Protein AF-A0A7V8YJI0-F1 (afdb_monomer_lite)

Sequence (86 aa):
MTLLADEVEPKLLRAEPPDLVVWSSLWPQRPEATVRFELASDGGHGCDLRWTLLLAEPLQDQSALGHMRKRLNELINANLRYTFGQ

Foldseek 3Di:
DDADPQFDDWDWPDDDPPFWTKTAGRGPVQRVKIKIWGWDDPVDPDIDIDIDIDGDDDPPDPVVVVVVVVVCCCVPVVVVCVVVVD

pLDDT: mean 85.69, std 10.89, range [50.72, 96.81]

Secondary structure (DSSP, 8-state):
----TT--PPPEEEEETTTEEEEEPS-TT-TT-EEEEEEEE-SSS-EEEEEEEE-PSP---HHHHHHHHHHHHIIIIIHHHHHHT-

Structure (mmCIF, N/CA/C/O backbone):
data_AF-A0A7V8YJI0-F1
#
_entry.id   AF-A0A7V8YJI0-F1
#
loop_
_atom_site.group_PDB
_atom_site.id
_atom_site.type_symbol
_atom_site.label_atom_id
_atom_site.label_alt_id
_atom_site.label_comp_id
_atom_site.label_asym_id
_atom_site.label_entity_id
_atom_site.label_seq_id
_atom_site.pdbx_PDB_ins_code
_atom_site.Cartn_x
_atom_site.Cartn_y
_atom_site.Cartn_z
_atom_site.occupancy
_atom_site.B_iso_or_equiv
_atom_site.auth_seq_id
_atom_site.auth_comp_id
_atom_site.auth_asym_id
_atom_site.auth_atom_id
_atom_site.pdbx_PDB_model_num
ATOM 1 N N . MET A 1 1 ? 1.008 -14.066 -0.172 1.00 68.06 1 MET A N 1
ATOM 2 C CA . MET A 1 1 ? 0.892 -12.920 0.753 1.00 68.06 1 MET A CA 1
ATOM 3 C C . MET A 1 1 ? 0.367 -13.436 2.086 1.00 68.06 1 MET A C 1
ATOM 5 O O . MET A 1 1 ? -0.665 -14.090 2.079 1.00 68.06 1 MET A O 1
ATOM 9 N N . THR A 1 2 ? 1.078 -13.211 3.193 1.00 81.56 2 THR A N 1
ATOM 10 C CA . THR A 1 2 ? 0.691 -13.721 4.524 1.00 81.56 2 THR A CA 1
ATOM 11 C C . THR A 1 2 ? 0.255 -12.559 5.408 1.00 81.56 2 THR A C 1
ATOM 13 O O . THR A 1 2 ? 1.087 -11.721 5.758 1.00 81.56 2 THR A O 1
ATOM 16 N N . LEU A 1 3 ? -1.033 -12.508 5.745 1.00 85.31 3 LEU A N 1
ATOM 17 C CA . LEU A 1 3 ? -1.650 -11.462 6.567 1.00 85.31 3 LEU A CA 1
ATOM 18 C C . LEU A 1 3 ? -1.658 -11.854 8.053 1.00 85.31 3 LEU A C 1
ATOM 20 O O . LEU A 1 3 ? -1.678 -13.042 8.381 1.00 85.31 3 LEU A O 1
ATOM 24 N N . LEU A 1 4 ? -1.622 -10.861 8.944 1.00 86.94 4 LEU A N 1
ATOM 25 C CA . LEU A 1 4 ? -1.848 -11.045 10.381 1.00 86.94 4 LEU A CA 1
ATOM 26 C C . LEU A 1 4 ? -3.348 -11.195 10.683 1.00 86.94 4 LEU A C 1
ATOM 28 O O . LEU A 1 4 ? -4.196 -10.927 9.837 1.00 86.94 4 LEU A O 1
ATOM 32 N N . ALA A 1 5 ? -3.680 -11.630 11.900 1.00 87.56 5 ALA A N 1
ATOM 33 C CA . ALA A 1 5 ? -5.064 -11.900 12.302 1.00 87.56 5 ALA A CA 1
ATOM 34 C C . ALA A 1 5 ? -5.970 -10.653 12.298 1.00 87.56 5 ALA A C 1
ATOM 36 O O . ALA A 1 5 ? -7.185 -10.778 12.169 1.00 87.56 5 ALA A O 1
ATOM 37 N N . ASP A 1 6 ? -5.388 -9.466 12.452 1.00 88.81 6 ASP A N 1
ATOM 38 C CA . ASP A 1 6 ? -6.063 -8.169 12.428 1.00 88.81 6 ASP A CA 1
ATOM 39 C C . ASP A 1 6 ? -5.941 -7.446 11.074 1.00 88.81 6 ASP A C 1
ATOM 41 O O . ASP A 1 6 ? -6.345 -6.288 10.950 1.00 88.81 6 ASP A O 1
ATOM 45 N N . GLU A 1 7 ? -5.416 -8.126 10.052 1.00 92.19 7 GLU A N 1
ATOM 46 C CA . GLU A 1 7 ? -5.270 -7.606 8.696 1.00 92.19 7 GLU A CA 1
ATOM 47 C C . GLU A 1 7 ? -6.279 -8.240 7.737 1.00 92.19 7 GLU A C 1
ATOM 49 O O . GLU A 1 7 ? -6.676 -9.398 7.868 1.00 92.19 7 GLU A O 1
ATOM 54 N N . VAL A 1 8 ? -6.666 -7.475 6.722 1.00 93.81 8 VAL A N 1
ATOM 55 C CA . VAL A 1 8 ? -7.521 -7.925 5.625 1.00 93.81 8 VAL A CA 1
ATOM 56 C C . VAL A 1 8 ? -6.799 -7.785 4.297 1.00 93.81 8 VAL A C 1
ATOM 58 O O . VAL A 1 8 ? -5.928 -6.931 4.122 1.00 93.81 8 VAL A O 1
ATOM 61 N N . GLU A 1 9 ? -7.170 -8.640 3.346 1.00 92.06 9 GLU A N 1
ATOM 62 C CA . GLU A 1 9 ? -6.644 -8.553 1.991 1.00 92.06 9 GLU A CA 1
ATOM 63 C C . GLU A 1 9 ? -7.077 -7.224 1.354 1.00 92.06 9 GLU A C 1
ATOM 65 O O . GLU A 1 9 ? -8.281 -6.937 1.290 1.00 92.06 9 GLU A O 1
ATOM 70 N N . PRO A 1 10 ? -6.121 -6.392 0.900 1.00 93.94 10 PRO A N 1
ATOM 71 C CA . PRO A 1 10 ? -6.454 -5.130 0.278 1.00 93.94 10 PRO A CA 1
ATOM 72 C C . PRO A 1 10 ? -7.143 -5.367 -1.063 1.00 93.94 10 PRO A C 1
ATOM 74 O O . PRO A 1 10 ? -6.738 -6.205 -1.867 1.00 93.94 10 PRO A O 1
ATOM 77 N N . LYS A 1 11 ? -8.172 -4.571 -1.335 1.00 95.19 11 LYS A N 1
ATOM 78 C CA . LYS A 1 11 ? -8.863 -4.550 -2.621 1.00 95.19 11 LYS A CA 1
ATOM 79 C C . LYS A 1 11 ? -8.211 -3.530 -3.540 1.00 95.19 11 LYS A C 1
ATOM 81 O O . LYS A 1 11 ? -7.767 -2.471 -3.098 1.00 95.19 11 LYS A O 1
ATOM 86 N N . LEU A 1 12 ? -8.221 -3.814 -4.837 1.00 95.88 12 LEU A N 1
ATOM 87 C CA . LEU A 1 12 ? -7.832 -2.845 -5.853 1.00 95.88 12 LEU A CA 1
ATOM 88 C C . LEU A 1 12 ? -8.889 -1.734 -5.938 1.00 95.88 12 LEU A C 1
ATOM 90 O O . LEU A 1 12 ? -10.031 -1.998 -6.304 1.00 95.88 12 LEU A O 1
ATOM 94 N N . LEU A 1 13 ? -8.509 -0.500 -5.602 1.00 96.38 13 LEU A N 1
ATOM 95 C CA . LEU A 1 13 ? -9.377 0.677 -5.711 1.00 96.38 13 LEU A CA 1
ATOM 96 C C . LEU A 1 13 ? -9.223 1.381 -7.060 1.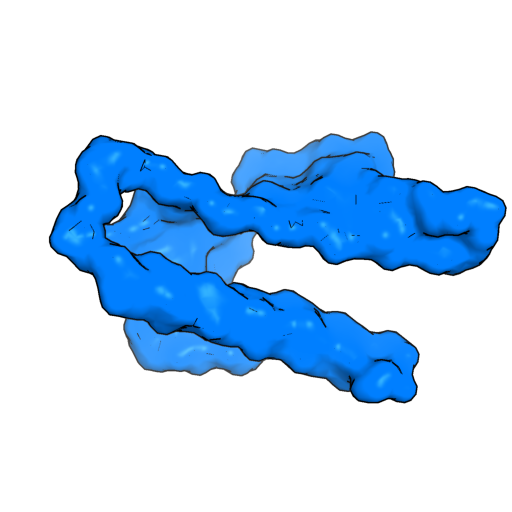00 96.38 13 LEU A C 1
ATOM 98 O O . LEU A 1 13 ? -10.203 1.868 -7.617 1.00 96.38 13 LEU A O 1
ATOM 102 N N . ARG A 1 14 ? -7.993 1.458 -7.580 1.00 96.12 14 ARG A N 1
ATOM 103 C CA . ARG A 1 14 ? -7.680 2.105 -8.861 1.00 96.12 14 ARG A CA 1
ATOM 104 C C . ARG A 1 14 ? -6.456 1.454 -9.493 1.00 96.12 14 ARG A C 1
ATOM 106 O O . ARG A 1 14 ? -5.525 1.089 -8.780 1.00 96.12 14 ARG A O 1
ATOM 113 N N . ALA A 1 15 ? -6.449 1.342 -10.814 1.00 96.06 15 ALA A N 1
ATOM 114 C CA . ALA A 1 15 ? -5.283 0.950 -11.594 1.00 96.06 15 ALA A CA 1
ATOM 115 C C . ALA A 1 15 ? -5.234 1.790 -12.869 1.00 96.06 15 ALA A C 1
ATOM 117 O O . ALA A 1 15 ? -6.199 1.816 -13.631 1.00 96.06 15 ALA A O 1
ATOM 118 N N . GLU A 1 16 ? -4.112 2.460 -13.089 1.00 94.44 16 GLU A N 1
ATOM 119 C CA . GLU A 1 16 ? -3.794 3.192 -14.310 1.00 94.44 16 GLU A CA 1
ATOM 120 C C . GLU A 1 16 ? -2.463 2.671 -14.835 1.00 94.44 16 GLU A C 1
ATOM 122 O O . GLU A 1 16 ? -1.405 3.049 -14.331 1.00 94.44 16 GLU A O 1
ATOM 127 N N . PRO A 1 17 ? -2.505 1.758 -15.813 1.00 87.38 17 PRO A N 1
ATOM 128 C CA . PRO A 1 17 ? -1.291 1.234 -16.408 1.00 87.38 17 PRO A CA 1
ATOM 129 C C . PRO A 1 17 ? -0.529 2.313 -17.202 1.00 87.38 17 PRO A C 1
ATOM 131 O O . PRO A 1 17 ? -1.175 3.105 -17.892 1.00 87.38 17 PRO A O 1
ATOM 134 N N . PRO A 1 18 ? 0.818 2.296 -17.187 1.00 87.25 18 PRO A N 1
ATOM 135 C CA . PRO A 1 18 ? 1.681 1.408 -16.398 1.00 87.25 18 PRO A CA 1
ATOM 136 C C . PRO A 1 18 ? 2.035 1.962 -15.006 1.00 87.25 18 PRO A C 1
ATOM 138 O O . PRO A 1 18 ? 2.695 1.269 -14.240 1.00 87.25 18 PRO A O 1
ATOM 141 N N . ASP A 1 19 ? 1.604 3.179 -14.678 1.00 91.94 19 ASP A N 1
ATOM 142 C CA . ASP A 1 19 ? 2.272 4.006 -13.669 1.00 91.94 19 ASP A CA 1
ATOM 143 C C . ASP A 1 19 ? 1.699 3.883 -12.253 1.00 91.94 19 ASP A C 1
ATOM 145 O O . ASP A 1 19 ? 2.361 4.275 -11.291 1.00 91.94 19 ASP A O 1
ATOM 149 N N . LEU A 1 20 ? 0.462 3.401 -12.088 1.00 94.69 20 LEU A N 1
ATOM 150 C CA . LEU A 1 20 ? -0.251 3.556 -10.821 1.00 94.69 20 LEU A CA 1
ATOM 151 C C . LEU A 1 20 ? -1.175 2.393 -10.466 1.00 94.69 20 LEU A C 1
ATOM 153 O O . LEU A 1 20 ? -2.054 1.991 -11.227 1.00 94.69 20 LEU A O 1
ATOM 157 N N . VAL A 1 21 ? -1.066 1.952 -9.216 1.00 96.00 21 VAL A N 1
ATOM 158 C CA . VAL A 1 21 ? -2.020 1.061 -8.551 1.00 96.00 21 VAL A CA 1
ATOM 159 C C . VAL A 1 21 ? -2.381 1.641 -7.184 1.00 96.00 21 VAL A C 1
ATOM 161 O O . VAL A 1 21 ? -1.527 2.152 -6.469 1.00 96.00 21 VAL A O 1
ATOM 164 N N . VAL A 1 22 ? -3.651 1.578 -6.791 1.00 96.75 22 VAL A N 1
ATOM 165 C CA . VAL A 1 22 ? -4.118 2.011 -5.468 1.00 96.75 22 VAL A CA 1
ATOM 166 C C . VAL A 1 22 ? -4.867 0.873 -4.805 1.00 96.75 22 VAL A C 1
ATOM 168 O O . VAL A 1 22 ? -5.841 0.350 -5.350 1.00 96.75 22 VAL A O 1
ATOM 171 N N . TRP A 1 23 ? -4.425 0.519 -3.609 1.00 96.81 23 TRP A N 1
ATOM 172 C CA . TRP A 1 23 ? -5.050 -0.476 -2.754 1.00 96.81 23 TRP A CA 1
ATOM 173 C C . TRP A 1 23 ? -5.853 0.171 -1.633 1.00 96.81 23 TRP A C 1
ATOM 175 O O . TRP A 1 23 ? -5.499 1.240 -1.124 1.00 96.81 23 TRP A O 1
ATOM 185 N N . SER A 1 24 ? -6.923 -0.514 -1.233 1.00 96.00 24 SER A N 1
ATOM 186 C CA . SER A 1 24 ? -7.656 -0.212 -0.010 1.00 96.00 24 SER A CA 1
ATOM 187 C C . SER A 1 24 ? -6.814 -0.523 1.220 1.00 96.00 24 SER A C 1
ATOM 189 O O . SER A 1 24 ? -5.766 -1.164 1.137 1.00 96.00 24 SER A O 1
ATOM 191 N N . SER A 1 25 ? -7.314 -0.110 2.380 1.00 94.69 25 SER A N 1
ATOM 192 C CA . SER A 1 25 ? -6.682 -0.419 3.653 1.00 94.69 25 SER A CA 1
ATOM 193 C C . SER A 1 25 ? -6.526 -1.921 3.879 1.00 94.69 25 SER A C 1
ATOM 195 O O . SER A 1 25 ? -7.405 -2.710 3.523 1.00 94.69 25 SER A O 1
ATOM 197 N N . LEU A 1 26 ? -5.416 -2.275 4.524 1.00 93.56 26 LEU A N 1
ATOM 198 C CA . LEU A 1 26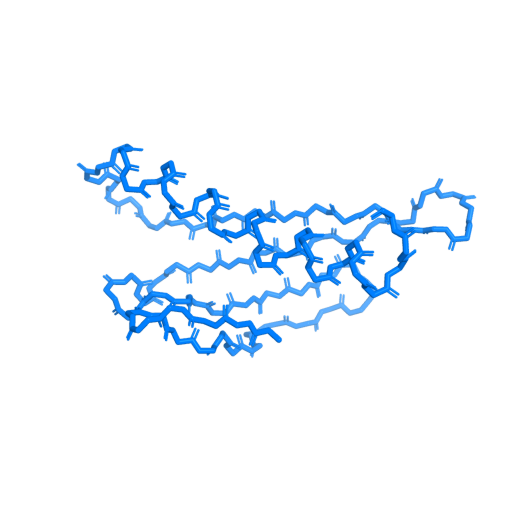 ? -5.153 -3.601 5.075 1.00 93.56 26 LEU A CA 1
ATOM 199 C C . LEU A 1 26 ? -5.694 -3.730 6.506 1.00 93.56 26 LEU A C 1
ATOM 201 O O . LEU A 1 26 ? -5.751 -4.833 7.033 1.00 93.56 26 LEU A O 1
ATOM 205 N N . TRP A 1 27 ? -6.079 -2.626 7.151 1.00 93.06 27 TRP A N 1
ATOM 206 C CA . TRP A 1 27 ? -6.469 -2.603 8.560 1.00 93.06 27 TRP A CA 1
ATOM 207 C C . TRP A 1 27 ? -7.944 -2.220 8.696 1.00 93.06 27 TRP A C 1
ATOM 209 O O . TRP A 1 27 ? -8.302 -1.074 8.410 1.00 93.06 27 TRP A O 1
ATOM 219 N N . PRO A 1 28 ? -8.808 -3.116 9.207 1.00 91.00 28 PRO A N 1
ATOM 220 C CA . PRO A 1 28 ? -10.223 -2.817 9.431 1.00 91.00 28 PRO A CA 1
ATOM 221 C C . PRO A 1 28 ? -10.469 -1.623 10.359 1.00 91.00 28 PRO A C 1
ATOM 223 O O . PRO A 1 28 ? -11.484 -0.951 10.232 1.00 91.00 28 PRO A O 1
ATOM 226 N N . GLN A 1 29 ? -9.536 -1.344 11.277 1.00 89.12 29 GLN A N 1
ATOM 227 C CA . GLN A 1 29 ? -9.596 -0.194 12.189 1.00 89.12 29 GLN A CA 1
ATOM 228 C C . GLN A 1 29 ? -9.261 1.144 11.510 1.00 89.12 29 GLN A C 1
ATOM 230 O O . GLN A 1 29 ? -9.490 2.202 12.090 1.00 89.12 29 GLN A O 1
ATOM 235 N N . ARG A 1 30 ? -8.692 1.100 10.301 1.00 89.12 30 ARG A N 1
ATOM 236 C CA . ARG A 1 30 ? -8.314 2.263 9.492 1.00 89.12 30 ARG A CA 1
ATOM 237 C C . ARG A 1 30 ? -8.845 2.096 8.067 1.00 89.12 30 ARG A C 1
ATOM 239 O O . ARG A 1 30 ? -8.040 2.015 7.138 1.00 89.12 30 ARG A O 1
ATOM 246 N N . PRO A 1 31 ? -10.168 1.959 7.861 1.00 92.06 31 PRO A N 1
ATOM 247 C CA . PRO A 1 31 ? -10.739 1.670 6.543 1.00 92.06 31 PRO A CA 1
ATOM 248 C C . PRO A 1 31 ? -10.484 2.784 5.516 1.00 92.06 31 PRO A C 1
ATOM 250 O O . PRO A 1 31 ? -10.526 2.532 4.315 1.00 92.06 31 PRO A O 1
ATOM 253 N N . GLU A 1 32 ? -10.200 3.999 5.982 1.00 92.00 32 GLU A N 1
ATOM 254 C CA . GLU A 1 32 ? -9.856 5.170 5.179 1.00 92.00 32 GLU A CA 1
ATOM 255 C C . GLU A 1 32 ? -8.432 5.136 4.612 1.00 92.00 32 GLU A C 1
ATOM 257 O O . GLU A 1 32 ? -8.126 5.878 3.678 1.00 92.00 32 GLU A O 1
ATOM 262 N N . ALA A 1 33 ? -7.551 4.301 5.173 1.00 93.44 33 ALA A N 1
ATOM 263 C CA . ALA A 1 33 ? -6.176 4.209 4.711 1.00 93.44 33 ALA A CA 1
ATOM 264 C C . ALA A 1 33 ? -6.118 3.665 3.280 1.00 93.44 33 ALA A C 1
ATOM 266 O O . ALA A 1 33 ? -6.851 2.747 2.909 1.00 93.44 33 ALA A O 1
ATOM 267 N N . THR A 1 34 ? -5.198 4.195 2.480 1.00 96.06 34 THR A N 1
ATOM 268 C CA . THR A 1 34 ? -4.934 3.670 1.137 1.00 96.06 34 THR A CA 1
ATOM 269 C C . THR A 1 34 ? -3.441 3.534 0.905 1.00 96.06 34 THR A C 1
ATOM 271 O O . THR A 1 34 ? -2.636 4.283 1.461 1.00 96.06 34 THR A O 1
ATOM 274 N N . VAL A 1 35 ? -3.061 2.556 0.088 1.00 95.81 35 VAL A N 1
ATOM 275 C CA . VAL A 1 35 ? -1.668 2.359 -0.316 1.00 95.81 35 VAL A CA 1
ATOM 276 C C . VAL A 1 35 ? -1.574 2.646 -1.801 1.00 95.81 35 VAL A C 1
ATOM 278 O O . VAL A 1 35 ? -2.184 1.960 -2.619 1.00 95.81 35 VAL A O 1
ATOM 281 N N . ARG A 1 36 ? -0.833 3.695 -2.145 1.00 96.44 36 ARG A N 1
ATOM 282 C CA . ARG A 1 36 ? -0.588 4.112 -3.522 1.00 96.44 36 ARG A CA 1
ATOM 283 C C . ARG A 1 36 ? 0.751 3.549 -3.977 1.00 96.44 36 ARG A C 1
ATOM 285 O O . ARG A 1 36 ? 1.755 3.798 -3.323 1.00 96.44 36 ARG A O 1
ATOM 292 N N . PHE A 1 37 ? 0.755 2.831 -5.088 1.00 94.81 37 PHE A N 1
ATOM 293 C CA . PHE A 1 37 ? 1.927 2.273 -5.749 1.00 94.81 37 PHE A CA 1
ATOM 294 C C . PHE A 1 37 ? 2.175 3.057 -7.028 1.00 94.81 37 PHE A C 1
ATOM 296 O O . PHE A 1 37 ? 1.287 3.151 -7.870 1.00 94.81 37 PHE A O 1
ATOM 303 N N . GLU A 1 38 ? 3.368 3.610 -7.157 1.00 94.56 38 GLU A N 1
ATOM 304 C CA . GLU A 1 38 ? 3.828 4.346 -8.323 1.00 94.56 38 GLU A CA 1
ATOM 305 C C . GLU A 1 38 ? 4.977 3.564 -8.946 1.00 94.56 38 GLU A C 1
ATOM 307 O O . GLU A 1 38 ? 5.942 3.211 -8.264 1.00 94.56 38 GLU A O 1
ATOM 312 N N . LEU A 1 39 ? 4.829 3.261 -10.226 1.00 90.56 39 LEU A N 1
ATOM 313 C CA . LEU A 1 39 ? 5.768 2.492 -11.022 1.00 90.56 39 LEU 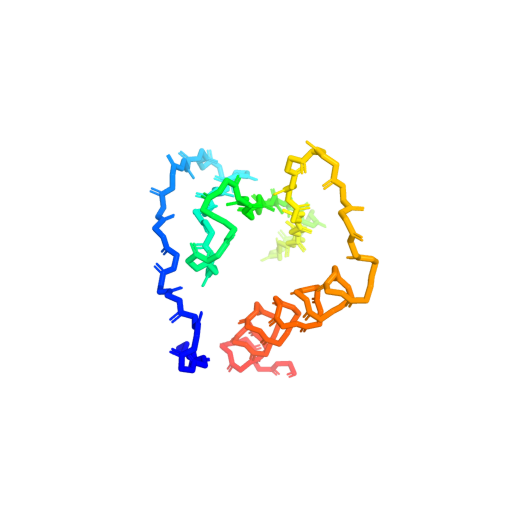A CA 1
ATOM 314 C C . LEU A 1 39 ? 6.418 3.460 -12.003 1.00 90.56 39 LEU A C 1
ATOM 316 O O . LEU A 1 39 ? 5.727 4.138 -12.758 1.00 90.56 39 LEU A O 1
ATOM 320 N N . ALA A 1 40 ? 7.741 3.544 -11.981 1.00 88.31 40 ALA A N 1
ATOM 321 C CA . ALA A 1 40 ? 8.501 4.306 -12.961 1.00 88.31 40 ALA A CA 1
ATOM 322 C C . ALA A 1 40 ? 9.437 3.369 -13.721 1.00 88.31 40 ALA A C 1
ATOM 324 O O . ALA A 1 40 ? 9.985 2.428 -13.147 1.00 88.31 40 ALA A O 1
ATOM 325 N N . SER A 1 41 ? 9.633 3.615 -15.016 1.00 83.19 41 SER A N 1
ATOM 326 C CA . SER A 1 41 ? 10.717 2.955 -15.745 1.00 83.19 41 SER A CA 1
ATOM 327 C C . SER A 1 41 ? 12.057 3.458 -15.208 1.00 83.19 41 SER A C 1
ATOM 329 O O . SER A 1 41 ? 12.249 4.666 -15.071 1.00 83.19 41 SER A O 1
ATOM 331 N N . ASP A 1 42 ? 12.992 2.543 -14.952 1.00 82.75 42 ASP A N 1
ATOM 332 C CA . ASP A 1 42 ? 14.367 2.875 -14.551 1.00 82.75 42 ASP A CA 1
ATOM 333 C C . ASP A 1 42 ? 15.262 3.270 -15.749 1.00 82.75 42 ASP A C 1
ATOM 335 O O . ASP A 1 42 ? 16.472 3.446 -15.608 1.00 82.75 42 ASP A O 1
ATOM 339 N N . GLY A 1 43 ? 14.676 3.407 -16.947 1.00 77.69 43 GLY A N 1
ATOM 340 C CA . GLY A 1 43 ? 15.389 3.665 -18.200 1.00 77.69 43 GLY A CA 1
ATOM 341 C C . GLY A 1 43 ? 16.040 2.424 -18.826 1.00 77.69 43 GLY A C 1
ATOM 342 O O . GLY A 1 43 ? 16.640 2.537 -19.896 1.00 77.69 43 GLY A O 1
ATOM 343 N N . GLY A 1 44 ? 15.916 1.253 -18.194 1.00 80.06 44 GLY A N 1
ATOM 344 C CA . GLY A 1 44 ? 16.377 -0.042 -18.684 1.00 80.06 44 GLY A CA 1
ATOM 345 C C . GLY A 1 44 ? 15.231 -1.050 -18.819 1.00 80.06 44 GLY A C 1
ATOM 346 O O . GLY A 1 44 ? 14.179 -0.755 -19.384 1.00 80.06 44 GLY A O 1
ATOM 347 N N . HIS A 1 45 ? 15.455 -2.272 -18.331 1.00 77.75 45 HIS A N 1
ATOM 348 C CA . HIS A 1 45 ? 14.448 -3.343 -18.306 1.00 77.75 45 HIS A CA 1
ATOM 349 C C . HIS A 1 45 ? 13.782 -3.508 -16.931 1.00 77.75 45 HIS A C 1
ATOM 351 O O . HIS A 1 45 ? 13.033 -4.467 -16.734 1.00 77.75 45 HIS A O 1
ATOM 357 N N . GLY A 1 46 ? 14.082 -2.623 -15.977 1.00 79.31 46 GLY A N 1
ATOM 358 C CA . GLY A 1 46 ? 13.538 -2.671 -14.630 1.00 79.31 46 GLY A CA 1
ATOM 359 C C . GLY A 1 46 ? 12.413 -1.666 -14.412 1.00 79.31 46 GLY A C 1
ATOM 360 O O . GLY A 1 46 ? 11.935 -0.979 -15.320 1.00 79.31 46 GLY A O 1
ATOM 361 N N . CYS A 1 47 ? 11.954 -1.619 -13.168 1.00 84.62 47 CYS A N 1
ATOM 362 C CA . CYS A 1 47 ? 10.938 -0.688 -12.724 1.00 84.62 47 CYS A CA 1
ATOM 363 C C . CYS A 1 47 ? 11.223 -0.283 -11.282 1.00 84.62 47 CYS A C 1
ATOM 365 O O . CYS A 1 47 ? 11.371 -1.138 -10.405 1.00 84.62 47 CYS A O 1
ATOM 367 N N . ASP A 1 48 ? 11.257 1.023 -11.046 1.00 87.88 48 ASP A N 1
ATOM 368 C CA . ASP A 1 48 ? 11.287 1.581 -9.709 1.00 87.88 48 ASP A CA 1
ATOM 369 C C . ASP A 1 48 ? 9.871 1.575 -9.143 1.00 87.88 48 ASP A C 1
ATOM 371 O O . ASP A 1 48 ? 8.981 2.277 -9.630 1.00 87.88 48 ASP A O 1
ATOM 375 N N . LEU A 1 49 ? 9.671 0.792 -8.083 1.00 89.19 49 LEU A N 1
ATOM 376 C CA . LEU A 1 49 ? 8.435 0.810 -7.318 1.00 89.19 49 LEU A CA 1
ATOM 377 C C . LEU A 1 49 ? 8.572 1.745 -6.117 1.00 89.19 49 LEU A C 1
ATOM 379 O O . LEU A 1 49 ? 9.342 1.493 -5.186 1.00 89.19 49 LEU A O 1
ATOM 383 N N . ARG A 1 50 ? 7.728 2.771 -6.079 1.00 91.88 50 ARG A N 1
ATOM 384 C CA . ARG A 1 50 ? 7.474 3.576 -4.886 1.00 91.88 50 ARG A CA 1
ATOM 385 C C . ARG A 1 50 ? 6.104 3.231 -4.333 1.00 91.88 50 ARG A C 1
ATOM 387 O O . ARG A 1 50 ? 5.131 3.178 -5.072 1.00 91.88 50 ARG A O 1
ATOM 394 N N . TRP A 1 51 ? 6.000 3.062 -3.022 1.00 93.69 51 TRP A N 1
ATOM 395 C CA . TRP A 1 51 ? 4.704 2.976 -2.360 1.00 93.69 51 TRP A CA 1
ATOM 396 C C . TRP A 1 51 ? 4.565 4.072 -1.305 1.00 93.69 51 TRP A C 1
ATOM 398 O O . TRP A 1 51 ? 5.530 4.444 -0.638 1.00 93.69 51 TRP A O 1
ATOM 408 N N . THR A 1 52 ? 3.349 4.589 -1.165 1.00 94.69 52 THR A N 1
ATOM 409 C CA . THR A 1 52 ? 2.989 5.637 -0.210 1.00 94.69 52 THR A CA 1
ATOM 410 C C . THR A 1 52 ? 1.746 5.206 0.557 1.00 94.69 52 THR A C 1
ATOM 412 O O . THR A 1 52 ? 0.720 4.896 -0.046 1.00 94.69 52 THR A O 1
ATOM 415 N N . LEU A 1 53 ? 1.834 5.192 1.888 1.00 94.38 53 LEU A N 1
ATOM 416 C CA . LEU A 1 53 ? 0.680 5.014 2.769 1.00 94.38 53 LEU A CA 1
ATOM 417 C C . LEU A 1 53 ? 0.014 6.375 2.995 1.00 94.38 53 LEU A C 1
ATOM 419 O O . LEU A 1 53 ? 0.627 7.275 3.568 1.00 94.38 53 LEU A O 1
ATOM 423 N N . LEU A 1 54 ? -1.233 6.510 2.554 1.00 93.94 54 LEU A N 1
ATOM 424 C CA . LEU A 1 54 ? -2.058 7.698 2.743 1.00 93.94 54 LEU A CA 1
ATOM 425 C C . LEU A 1 54 ? -3.037 7.450 3.894 1.00 93.94 54 LEU A C 1
ATOM 427 O O . LEU A 1 54 ? -3.742 6.439 3.911 1.00 93.94 54 LEU A O 1
ATOM 431 N N . LEU A 1 55 ? -3.075 8.380 4.846 1.00 89.81 55 LEU A N 1
ATOM 432 C CA . LEU A 1 55 ? -3.933 8.335 6.029 1.00 89.81 55 LEU A CA 1
ATOM 433 C C . LEU A 1 55 ? -4.671 9.661 6.169 1.00 89.81 55 LEU A C 1
ATOM 435 O O . LEU A 1 55 ? -4.104 10.715 5.884 1.00 89.81 55 LEU A O 1
ATOM 439 N N . ALA A 1 56 ? -5.921 9.607 6.626 1.00 84.19 56 ALA A N 1
ATOM 440 C CA . ALA A 1 56 ? -6.653 10.813 6.978 1.00 84.19 56 ALA A CA 1
ATOM 441 C C . ALA A 1 56 ? -6.130 11.381 8.305 1.00 84.19 56 ALA A C 1
ATOM 443 O O . ALA A 1 56 ? -5.855 10.639 9.254 1.00 84.19 56 ALA A O 1
ATOM 444 N N . GLU A 1 57 ? -6.011 12.704 8.380 1.00 78.56 57 GLU A N 1
ATOM 445 C CA . GLU A 1 57 ? -5.767 13.389 9.645 1.00 78.56 57 GLU A CA 1
ATOM 446 C C . GLU A 1 57 ? -7.019 13.355 10.541 1.00 78.56 57 GLU A C 1
ATOM 448 O O . GLU A 1 57 ? -8.142 13.367 10.030 1.00 78.56 57 GLU A O 1
ATOM 453 N N . PRO A 1 58 ? -6.853 13.347 11.878 1.00 75.81 58 PRO A N 1
ATOM 454 C CA . PRO A 1 58 ? -5.591 13.444 12.615 1.00 75.81 58 PRO A CA 1
ATOM 455 C C . PRO A 1 58 ? -4.886 12.093 12.823 1.00 75.81 58 PRO A C 1
ATOM 457 O O . PRO A 1 58 ? -5.490 11.081 13.193 1.00 75.81 58 PRO A O 1
ATOM 460 N N . LEU A 1 59 ? -3.559 12.100 12.680 1.00 71.56 59 LEU A N 1
ATOM 461 C CA . LEU A 1 59 ? -2.704 10.991 13.103 1.00 71.56 59 LEU A CA 1
ATOM 462 C C . LEU A 1 59 ? -2.619 10.985 14.632 1.00 71.56 59 LEU A C 1
ATOM 464 O O . LEU A 1 59 ? -1.808 11.685 15.229 1.00 71.56 59 LEU A O 1
ATOM 468 N N . GLN A 1 60 ? -3.494 10.209 15.266 1.00 66.31 60 GLN A N 1
ATOM 469 C CA . GLN A 1 60 ? -3.577 10.145 16.728 1.00 66.31 60 GLN A CA 1
ATOM 470 C C . GLN A 1 60 ? -2.358 9.471 17.378 1.00 66.31 60 GLN A C 1
ATOM 472 O O . GLN A 1 60 ? -2.088 9.720 18.548 1.00 66.31 60 GLN A O 1
ATOM 477 N N . ASP A 1 61 ? -1.613 8.642 16.637 1.00 78.25 61 ASP A N 1
ATOM 478 C CA . ASP A 1 61 ? -0.501 7.865 17.185 1.00 78.25 61 ASP A CA 1
ATOM 479 C C . ASP A 1 61 ? 0.629 7.658 16.159 1.00 78.25 61 ASP A C 1
ATOM 481 O O . ASP A 1 61 ? 0.483 6.950 15.158 1.00 78.25 61 ASP A O 1
ATOM 485 N N . GLN A 1 62 ? 1.787 8.273 16.421 1.00 77.19 62 GLN A N 1
ATOM 486 C CA . GLN A 1 62 ? 2.985 8.125 15.587 1.00 77.19 62 GLN A CA 1
ATOM 487 C C . GLN A 1 62 ? 3.610 6.725 15.686 1.00 77.19 62 GLN A C 1
ATOM 489 O O . GLN A 1 62 ? 4.249 6.269 14.736 1.00 77.19 62 GLN A O 1
ATOM 494 N N . SER A 1 63 ? 3.430 6.024 16.810 1.00 82.12 63 SER A N 1
ATOM 495 C CA . SER A 1 63 ? 3.947 4.665 16.983 1.00 82.12 63 SER A CA 1
ATOM 496 C C . SER A 1 63 ? 3.187 3.675 16.095 1.00 82.12 63 SER A C 1
ATOM 498 O O . SER A 1 63 ? 3.811 2.897 15.367 1.00 82.12 63 SER A O 1
ATOM 500 N N . ALA A 1 64 ? 1.857 3.799 16.031 1.00 83.12 64 ALA A N 1
ATOM 501 C CA . ALA A 1 64 ? 1.005 3.038 15.119 1.00 83.12 64 ALA A CA 1
ATOM 502 C C . ALA A 1 64 ? 1.409 3.241 13.648 1.00 83.12 64 ALA A C 1
ATOM 504 O O . ALA A 1 64 ? 1.528 2.269 12.900 1.00 83.12 64 ALA A O 1
ATOM 505 N N . LEU A 1 65 ? 1.73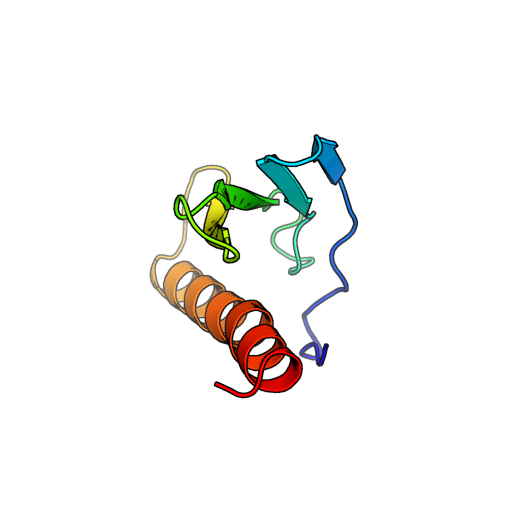0 4.477 13.244 1.00 87.00 65 LEU A N 1
ATOM 506 C CA . LEU A 1 65 ? 2.236 4.766 11.896 1.00 87.00 65 LEU A CA 1
ATOM 507 C C . LEU A 1 65 ? 3.547 4.019 11.596 1.00 87.00 65 LEU A C 1
ATOM 509 O O . LEU A 1 65 ? 3.727 3.465 10.507 1.00 87.00 65 LEU A O 1
ATOM 513 N N . GLY A 1 66 ? 4.461 3.971 12.568 1.00 89.44 66 GLY A N 1
ATOM 514 C CA . GLY A 1 66 ? 5.702 3.205 12.467 1.00 89.44 66 GLY A CA 1
ATOM 515 C C . GLY A 1 66 ? 5.454 1.713 12.235 1.00 89.44 66 GLY A C 1
ATOM 516 O O . GLY A 1 66 ? 6.089 1.117 11.357 1.00 89.44 66 GLY A O 1
ATOM 517 N N . HIS A 1 67 ? 4.499 1.130 12.966 1.00 89.25 67 HIS A N 1
ATOM 518 C CA . HIS A 1 67 ? 4.090 -0.267 12.808 1.00 89.25 67 HIS A CA 1
ATOM 519 C C . HIS A 1 67 ? 3.489 -0.542 11.426 1.00 89.25 67 HIS A C 1
ATOM 521 O O . HIS A 1 67 ? 3.941 -1.464 10.747 1.00 89.25 67 HIS A O 1
ATOM 527 N N . MET A 1 68 ? 2.556 0.295 10.963 1.00 90.44 68 MET A N 1
ATOM 528 C CA . MET A 1 68 ? 1.935 0.159 9.638 1.00 90.44 68 MET A CA 1
ATOM 529 C C . MET A 1 68 ? 2.978 0.227 8.515 1.00 90.44 68 MET A C 1
ATOM 531 O O . MET A 1 68 ? 2.988 -0.608 7.610 1.00 90.44 68 MET A O 1
ATOM 535 N N . ARG A 1 69 ? 3.920 1.176 8.602 1.00 90.88 69 ARG A N 1
ATOM 536 C CA . ARG A 1 69 ? 5.015 1.319 7.630 1.00 90.88 69 ARG A CA 1
ATOM 537 C C . ARG A 1 69 ? 5.937 0.101 7.618 1.00 90.88 69 ARG A C 1
ATOM 539 O O . ARG A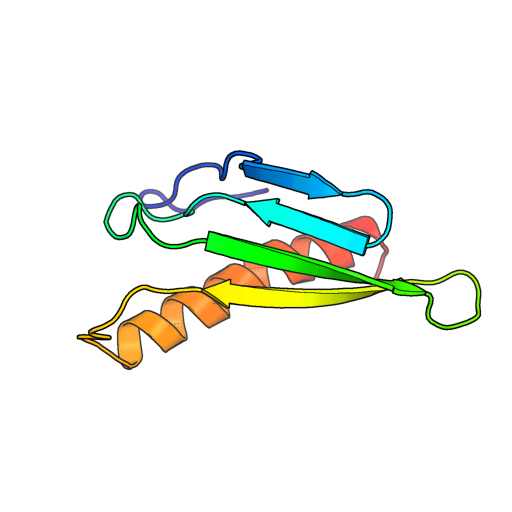 1 69 ? 6.315 -0.367 6.545 1.00 90.88 69 ARG A O 1
ATOM 546 N N . LYS A 1 70 ? 6.325 -0.411 8.793 1.00 90.25 70 LYS A N 1
ATOM 547 C CA . LYS A 1 70 ? 7.151 -1.626 8.894 1.00 90.25 70 LYS A CA 1
ATOM 548 C C . LYS A 1 70 ? 6.435 -2.811 8.251 1.00 90.25 70 LYS A C 1
ATOM 550 O O . LYS A 1 70 ? 7.040 -3.560 7.491 1.0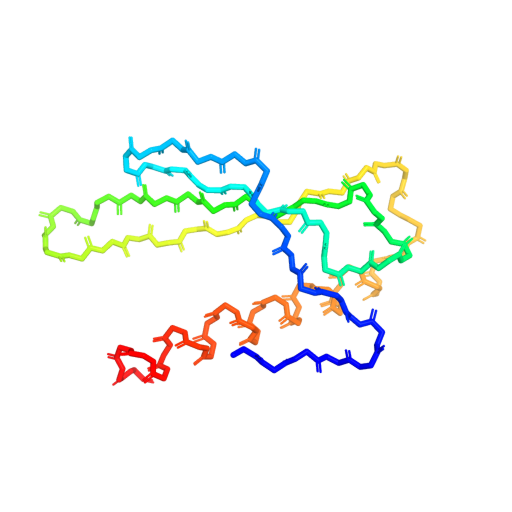0 90.25 70 LYS A O 1
ATOM 555 N N . ARG A 1 71 ? 5.140 -2.933 8.515 1.00 91.12 71 ARG A N 1
ATOM 556 C CA . ARG A 1 71 ? 4.335 -4.043 8.038 1.00 91.12 71 ARG A CA 1
ATOM 557 C C . ARG A 1 71 ? 4.127 -4.034 6.523 1.00 91.12 71 ARG A C 1
ATOM 559 O O . ARG A 1 71 ? 4.296 -5.068 5.885 1.00 91.12 71 ARG A O 1
ATOM 566 N N . LEU A 1 72 ? 3.876 -2.866 5.928 1.00 91.25 72 LEU A N 1
ATOM 567 C CA . LEU A 1 72 ? 3.858 -2.710 4.468 1.00 91.25 72 LEU A CA 1
ATOM 568 C C . LEU A 1 72 ? 5.215 -3.011 3.837 1.00 91.25 72 LEU A C 1
ATOM 570 O O . LEU A 1 72 ? 5.264 -3.672 2.807 1.00 91.25 72 LEU A O 1
ATOM 574 N N . ASN A 1 73 ? 6.317 -2.592 4.465 1.00 89.12 73 ASN A N 1
ATOM 575 C CA . ASN A 1 73 ? 7.657 -2.953 4.002 1.00 89.12 73 ASN A CA 1
ATOM 576 C C . ASN A 1 73 ? 7.857 -4.472 3.951 1.00 89.12 73 ASN A C 1
ATOM 578 O O . ASN A 1 73 ? 8.418 -4.972 2.981 1.00 89.12 73 ASN A O 1
ATOM 582 N N . GLU A 1 74 ? 7.407 -5.206 4.968 1.00 88.12 74 GLU A N 1
ATOM 583 C CA . GLU A 1 74 ? 7.456 -6.670 4.970 1.00 88.12 74 GLU A CA 1
ATOM 584 C C . GLU A 1 74 ? 6.564 -7.253 3.867 1.00 88.12 74 GLU A C 1
ATOM 586 O O . GLU A 1 74 ? 7.033 -8.051 3.062 1.00 88.12 74 GLU A O 1
ATOM 591 N N . LEU A 1 75 ? 5.301 -6.828 3.774 1.00 86.62 75 LEU A N 1
ATOM 592 C CA . LEU A 1 75 ? 4.362 -7.369 2.789 1.00 86.62 75 LEU A CA 1
ATOM 593 C C . LEU A 1 75 ? 4.775 -7.077 1.345 1.00 86.62 75 LEU A C 1
ATOM 595 O O . LEU A 1 75 ? 4.688 -7.963 0.502 1.00 86.62 75 LEU A O 1
ATOM 599 N N . ILE A 1 76 ? 5.226 -5.864 1.048 1.00 85.31 76 ILE A N 1
ATOM 600 C CA . ILE A 1 76 ? 5.565 -5.449 -0.313 1.00 85.31 76 ILE A CA 1
ATOM 601 C C . ILE A 1 76 ? 6.969 -5.947 -0.654 1.00 85.31 76 ILE A C 1
ATOM 603 O O . ILE A 1 76 ? 7.137 -6.731 -1.584 1.00 85.31 76 ILE A O 1
ATOM 607 N N . ASN A 1 77 ? 7.985 -5.580 0.131 1.00 77.81 77 ASN A N 1
ATOM 608 C CA . ASN A 1 77 ? 9.363 -5.881 -0.249 1.00 77.81 77 ASN A CA 1
ATOM 609 C C . ASN A 1 77 ? 9.733 -7.348 -0.030 1.00 77.81 77 ASN A C 1
ATOM 611 O O . ASN A 1 77 ? 10.500 -7.871 -0.829 1.00 77.81 77 ASN A O 1
ATOM 615 N N . ALA A 1 78 ? 9.229 -8.043 1.000 1.00 72.69 78 ALA A N 1
ATOM 616 C CA . ALA A 1 78 ? 9.583 -9.457 1.170 1.00 72.69 78 ALA A CA 1
ATOM 617 C C . ALA A 1 78 ? 8.948 -10.330 0.079 1.00 72.69 78 ALA A C 1
ATOM 619 O O . ALA A 1 78 ? 9.621 -11.210 -0.452 1.00 72.69 78 ALA A O 1
ATOM 620 N N . ASN A 1 79 ? 7.696 -10.056 -0.316 1.00 64.69 79 ASN A N 1
ATOM 621 C CA . ASN A 1 79 ? 7.080 -10.774 -1.436 1.00 64.69 79 ASN A CA 1
ATOM 622 C C . ASN A 1 79 ? 7.768 -10.438 -2.766 1.00 64.69 79 ASN A C 1
ATOM 624 O O . ASN A 1 79 ? 7.993 -11.347 -3.561 1.00 64.69 79 ASN A O 1
ATOM 628 N N . LEU A 1 80 ? 8.155 -9.178 -3.002 1.00 65.56 80 LEU A N 1
ATOM 629 C CA . LEU A 1 80 ? 8.902 -8.811 -4.209 1.00 65.56 80 LEU A CA 1
ATOM 630 C C . LEU A 1 80 ? 10.285 -9.465 -4.241 1.00 65.56 80 LEU A C 1
ATOM 632 O O . LEU A 1 80 ? 10.631 -10.076 -5.245 1.00 65.56 80 LEU A O 1
ATOM 636 N N . ARG A 1 81 ? 11.048 -9.426 -3.142 1.00 65.56 81 ARG A N 1
ATOM 637 C CA . ARG A 1 81 ? 12.354 -10.099 -3.056 1.00 65.56 81 ARG A CA 1
ATOM 638 C C . ARG A 1 81 ? 12.245 -11.600 -3.280 1.00 65.56 81 ARG A C 1
ATOM 640 O O . ARG A 1 81 ? 13.020 -12.149 -4.050 1.00 65.56 81 ARG A O 1
ATOM 647 N N . TYR A 1 82 ? 11.247 -12.249 -2.684 1.00 59.84 82 TYR A N 1
ATOM 648 C CA . TYR A 1 82 ? 11.009 -13.674 -2.905 1.00 59.84 82 TYR A CA 1
ATOM 649 C C . TYR A 1 82 ? 10.625 -13.985 -4.361 1.00 59.84 82 TYR A C 1
ATOM 651 O O . TYR A 1 82 ? 11.084 -14.974 -4.922 1.00 59.84 82 TYR A O 1
ATOM 659 N N . THR A 1 83 ? 9.819 -13.125 -4.992 1.00 57.69 83 THR A N 1
ATOM 660 C CA . THR A 1 83 ? 9.350 -13.311 -6.378 1.00 57.69 83 THR A CA 1
ATOM 661 C C . THR A 1 83 ? 10.445 -13.018 -7.410 1.00 57.69 83 THR A C 1
ATOM 663 O O . THR A 1 83 ? 10.480 -13.661 -8.456 1.00 57.69 83 THR A O 1
ATOM 666 N N . PHE A 1 84 ? 11.354 -12.083 -7.116 1.00 59.41 84 PHE A N 1
ATOM 667 C CA . PHE A 1 84 ? 12.410 -11.630 -8.028 1.00 59.41 84 PHE A CA 1
ATOM 668 C C . PHE A 1 84 ? 13.836 -12.037 -7.604 1.00 59.41 84 PHE A C 1
ATOM 670 O O . PHE A 1 84 ? 14.799 -11.626 -8.244 1.00 59.41 84 PHE A O 1
ATOM 677 N N . GLY A 1 85 ? 13.987 -12.868 -6.566 1.00 53.00 85 GLY A N 1
ATOM 678 C CA . GLY A 1 85 ? 15.258 -13.491 -6.169 1.00 53.00 85 GLY A CA 1
ATOM 679 C C . GLY A 1 85 ? 16.323 -12.549 -5.590 1.00 53.00 85 GLY A C 1
ATOM 680 O O . GLY A 1 85 ? 17.508 -12.812 -5.780 1.00 53.00 85 GLY A O 1
ATOM 681 N N . GLN A 1 86 ? 15.918 -11.465 -4.922 1.00 50.72 86 GLN A N 1
ATOM 682 C CA . GLN A 1 86 ? 16.821 -10.509 -4.251 1.00 50.72 86 GLN A CA 1
ATOM 683 C C . GLN A 1 86 ? 17.119 -10.898 -2.801 1.00 50.72 86 GLN A C 1
ATOM 685 O O . GLN A 1 86 ? 16.157 -11.233 -2.072 1.00 50.72 86 GLN A O 1
#

Radius of gyration: 13.81 Å; chains: 1; bounding box: 28×27×36 Å